Protein AF-W1YDZ6-F1 (afdb_monomer_lite)

Secondary structure (DSSP, 8-state):
-HHHHHHHHTT---BTTTB-TTS-TTTTT-GGG----STT---TTHHHHHHHHHH-----------SS------

Sequence (74 aa):
GARDTLRLEAGMNLYGQEMDETISPLAANMGWTIAWEPADRDFIGREALEVQREHGTEKLVGLVMTEKGVLRNE

InterPro domains:
  IPR006222 GCVT, N-terminal domain [PF01571] (1-37)
  IPR028896 Aminomethyltransferase-like [PTHR43757] (1-72)

Structure (mmCIF, N/CA/C/O backbone):
data_AF-W1YDZ6-F1
#
_entry.id   AF-W1YDZ6-F1
#
loop_
_atom_site.group_PDB
_atom_site.id
_atom_site.type_symbol
_atom_site.label_atom_id
_atom_site.label_alt_id
_atom_site.label_comp_id
_atom_site.label_asym_id
_atom_site.label_entity_id
_atom_site.label_seq_id
_atom_site.pdbx_PDB_ins_code
_atom_site.Cartn_x
_atom_site.Cartn_y
_atom_site.Cartn_z
_atom_site.occupancy
_atom_site.B_iso_or_equiv
_atom_site.auth_seq_id
_atom_site.auth_comp_id
_atom_site.auth_asym_id
_atom_site.auth_atom_id
_atom_site.pdbx_PDB_model_num
ATOM 1 N N . GLY A 1 1 ? -8.304 10.877 15.490 1.00 81.50 1 GLY A N 1
ATOM 2 C CA . GLY A 1 1 ? -9.357 11.900 15.250 1.00 81.50 1 GLY A CA 1
ATOM 3 C C . GLY A 1 1 ? -10.197 11.491 14.049 1.00 81.50 1 GLY A C 1
ATOM 4 O O . GLY A 1 1 ? -9.780 10.572 13.368 1.00 81.50 1 GLY A O 1
ATOM 5 N N . ALA A 1 2 ? -11.333 12.137 13.751 1.00 93.38 2 ALA A N 1
ATOM 6 C CA . ALA A 1 2 ? -12.303 11.643 12.749 1.00 93.38 2 ALA A CA 1
ATOM 7 C C . ALA A 1 2 ? -11.706 11.274 11.368 1.00 93.38 2 ALA A C 1
ATOM 9 O O . ALA A 1 2 ? -12.068 10.253 10.797 1.00 93.38 2 ALA A O 1
ATOM 10 N N . ARG A 1 3 ? -10.734 12.047 10.861 1.00 96.44 3 ARG A N 1
ATOM 11 C CA . ARG A 1 3 ? -10.008 11.740 9.610 1.00 96.44 3 ARG A CA 1
ATOM 12 C C . ARG A 1 3 ? -9.295 10.383 9.640 1.00 96.44 3 ARG A C 1
ATOM 14 O O . ARG A 1 3 ? -9.272 9.687 8.634 1.00 96.44 3 ARG A O 1
ATOM 21 N N . ASP A 1 4 ? -8.692 10.051 10.775 1.00 93.06 4 ASP A N 1
ATOM 22 C CA . ASP A 1 4 ? -7.929 8.815 10.952 1.00 93.06 4 ASP A CA 1
ATOM 23 C C . ASP A 1 4 ? -8.847 7.584 10.994 1.00 93.06 4 ASP A C 1
ATOM 25 O O . ASP A 1 4 ? -8.535 6.559 10.405 1.00 93.06 4 ASP A O 1
ATOM 29 N N . THR A 1 5 ? -10.038 7.717 11.582 1.00 92.19 5 THR A N 1
ATOM 30 C CA . THR A 1 5 ? -11.070 6.675 11.513 1.00 92.19 5 THR A CA 1
ATOM 31 C C . THR A 1 5 ? -11.535 6.454 10.071 1.00 92.19 5 THR A C 1
ATOM 33 O O . THR A 1 5 ? -11.505 5.330 9.585 1.00 92.19 5 THR A O 1
ATOM 36 N N . LEU A 1 6 ? -11.880 7.530 9.355 1.00 95.69 6 LEU A N 1
ATOM 37 C CA . LEU A 1 6 ? -12.391 7.438 7.982 1.00 95.69 6 LEU A CA 1
ATOM 38 C C . LEU A 1 6 ? -11.374 6.835 7.002 1.00 95.69 6 LEU A C 1
ATOM 40 O O . LEU A 1 6 ? -11.742 6.022 6.159 1.00 95.69 6 LEU A O 1
ATOM 44 N N . ARG A 1 7 ? -10.091 7.221 7.092 1.00 96.69 7 ARG A N 1
ATOM 45 C CA . ARG A 1 7 ? -9.050 6.665 6.208 1.00 96.69 7 ARG A CA 1
ATOM 46 C C . ARG A 1 7 ? -8.821 5.181 6.480 1.00 96.69 7 ARG A C 1
ATOM 48 O O . ARG A 1 7 ? -8.616 4.432 5.531 1.00 96.69 7 ARG A O 1
ATOM 55 N N . LEU A 1 8 ? -8.873 4.771 7.751 1.00 94.12 8 LEU A N 1
ATOM 56 C CA . LEU A 1 8 ? -8.667 3.382 8.145 1.00 94.12 8 LEU A CA 1
ATOM 57 C C . LEU A 1 8 ? -9.818 2.508 7.638 1.00 94.12 8 LEU A C 1
ATOM 59 O O . LEU A 1 8 ? -9.573 1.472 7.030 1.00 94.12 8 LEU A O 1
ATOM 63 N N . GLU A 1 9 ? -11.063 2.966 7.798 1.00 93.94 9 GLU A N 1
ATOM 64 C CA . GLU A 1 9 ? 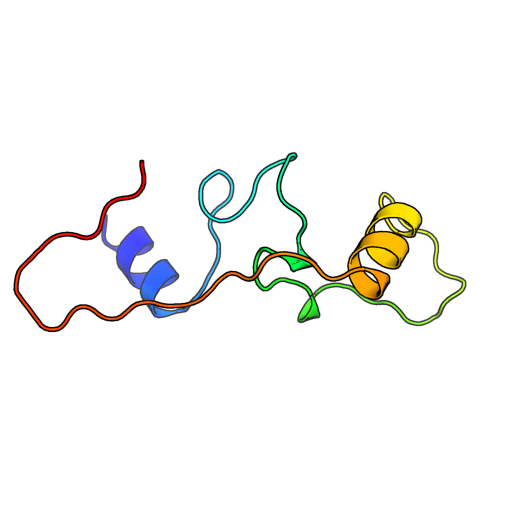-12.250 2.295 7.248 1.00 93.94 9 GLU A CA 1
ATOM 65 C C . GLU A 1 9 ? -12.200 2.180 5.717 1.00 93.94 9 GLU A C 1
ATOM 67 O O . GLU A 1 9 ? -12.610 1.166 5.156 1.00 93.94 9 GLU A O 1
ATOM 72 N N . ALA A 1 10 ? -11.660 3.193 5.034 1.00 96.06 10 ALA A N 1
ATOM 73 C CA . ALA A 1 10 ? -11.479 3.187 3.584 1.00 96.06 10 ALA A CA 1
ATOM 74 C C . ALA A 1 10 ? -10.255 2.378 3.103 1.00 96.06 10 ALA A C 1
ATOM 76 O O . ALA A 1 10 ? -10.044 2.274 1.895 1.00 96.06 10 ALA A O 1
ATOM 77 N N . GLY A 1 11 ? -9.433 1.839 4.011 1.00 95.38 11 GLY A N 1
ATOM 78 C CA . GLY A 1 11 ? -8.211 1.105 3.666 1.00 95.38 11 GLY A CA 1
ATOM 79 C C . GLY A 1 11 ? -7.119 1.977 3.036 1.00 95.38 11 GLY A C 1
ATOM 80 O O . GLY A 1 11 ? -6.340 1.491 2.219 1.00 95.38 11 GLY A 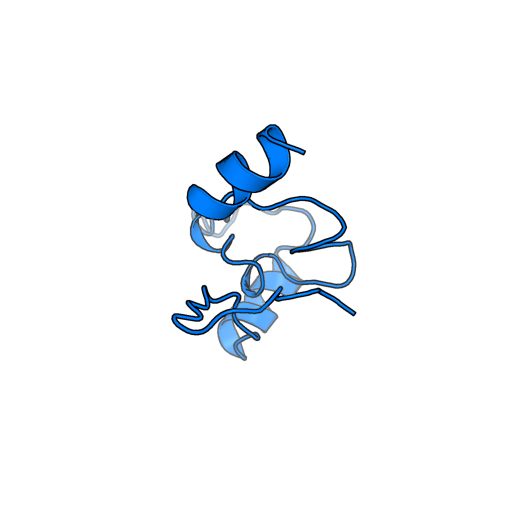O 1
ATOM 81 N N . MET A 1 12 ? -7.080 3.271 3.369 1.00 97.38 12 MET A N 1
ATOM 82 C CA . MET A 1 12 ? -6.053 4.197 2.895 1.00 97.38 12 MET A CA 1
ATOM 83 C C . MET A 1 12 ? -4.881 4.250 3.877 1.00 97.38 12 MET A C 1
ATOM 85 O O . MET A 1 12 ? -5.055 4.557 5.060 1.00 97.38 12 MET A O 1
ATOM 89 N N . ASN A 1 13 ? -3.683 4.007 3.356 1.00 97.31 13 ASN A N 1
ATOM 90 C CA . ASN A 1 13 ? -2.459 4.011 4.147 1.00 97.31 13 ASN A CA 1
ATOM 91 C C . ASN A 1 13 ? -2.072 5.419 4.627 1.00 97.31 13 ASN A C 1
ATOM 93 O O . ASN A 1 13 ? -2.326 6.430 3.963 1.00 97.31 13 ASN A O 1
ATOM 97 N N . LEU A 1 14 ? -1.382 5.458 5.759 1.00 97.12 14 LEU A N 1
ATOM 98 C CA . LEU A 1 14 ? -0.753 6.615 6.367 1.00 97.12 14 LEU A CA 1
ATOM 99 C C . LEU A 1 14 ? 0.751 6.347 6.525 1.00 97.12 14 LEU A C 1
ATOM 101 O O . LEU A 1 14 ? 1.168 5.379 7.160 1.00 97.12 14 LEU A O 1
ATOM 105 N N . TYR A 1 15 ? 1.567 7.242 5.967 1.00 97.19 15 TYR A N 1
ATOM 106 C CA . TYR A 1 15 ? 3.021 7.183 6.115 1.00 97.19 15 TYR A CA 1
ATOM 107 C C . TYR A 1 15 ? 3.438 7.288 7.587 1.00 97.19 15 TYR A C 1
ATOM 109 O O . TYR A 1 15 ? 2.908 8.124 8.323 1.00 97.19 15 TYR A O 1
ATOM 117 N N . GLY A 1 16 ? 4.382 6.446 8.000 1.00 95.38 16 GLY A N 1
ATOM 118 C CA . GLY A 1 16 ? 4.798 6.255 9.389 1.00 95.38 16 GLY A CA 1
ATOM 119 C C . GLY A 1 16 ? 3.919 5.286 10.190 1.00 95.38 16 GLY A C 1
ATOM 120 O O . GLY A 1 16 ? 4.183 5.089 11.372 1.00 95.38 16 GLY A O 1
ATOM 121 N N 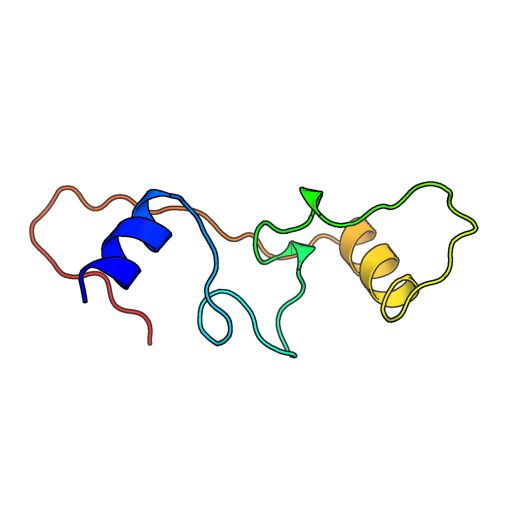. GLN A 1 17 ? 2.872 4.702 9.588 1.00 94.88 17 GLN A N 1
ATOM 122 C CA . GLN A 1 17 ? 2.088 3.617 10.194 1.00 94.88 17 GLN A CA 1
ATOM 123 C C . GLN A 1 17 ? 2.090 2.356 9.334 1.00 94.88 17 GLN A C 1
ATOM 125 O O . GLN A 1 17 ? 2.615 1.335 9.760 1.00 94.88 17 GLN A O 1
ATOM 130 N N . GLU A 1 18 ? 1.516 2.410 8.129 1.00 96.75 18 GLU A N 1
ATOM 131 C CA . GLU A 1 18 ? 1.480 1.233 7.246 1.00 96.75 18 GLU A CA 1
ATOM 132 C C . GLU A 1 18 ? 2.761 1.072 6.417 1.00 96.75 18 GLU A C 1
ATOM 134 O O . GLU A 1 18 ? 3.036 -0.018 5.919 1.00 96.75 18 GLU A O 1
ATOM 139 N N . MET A 1 19 ? 3.539 2.144 6.249 1.00 97.31 19 MET A N 1
ATOM 140 C CA . MET A 1 19 ? 4.843 2.106 5.592 1.00 97.31 19 MET A CA 1
ATOM 141 C C . MET A 1 19 ? 5.755 3.245 6.051 1.00 97.31 19 MET A C 1
ATOM 143 O O . MET A 1 19 ? 5.286 4.326 6.413 1.00 97.31 19 MET A O 1
ATOM 147 N N . ASP A 1 20 ? 7.053 3.017 5.920 1.00 97.75 20 ASP A N 1
ATOM 148 C CA . ASP A 1 20 ? 8.133 4.002 5.973 1.00 97.75 20 ASP A CA 1
ATOM 149 C C . ASP A 1 20 ? 9.263 3.542 5.026 1.00 97.75 20 ASP A C 1
ATOM 151 O O . ASP A 1 20 ? 9.047 2.664 4.186 1.00 97.75 20 ASP A O 1
ATOM 155 N N . GLU A 1 21 ? 10.465 4.110 5.131 1.00 97.62 21 GLU A N 1
ATOM 156 C CA . GLU A 1 21 ? 11.611 3.733 4.295 1.00 97.62 21 GLU A CA 1
ATOM 157 C C . GLU A 1 21 ? 12.050 2.263 4.460 1.00 97.62 21 GLU A C 1
ATOM 159 O O . GLU A 1 21 ? 12.779 1.744 3.613 1.00 97.62 21 GLU A O 1
ATOM 164 N N . THR A 1 22 ? 11.633 1.589 5.534 1.00 97.19 22 THR A N 1
ATOM 165 C CA . THR A 1 22 ? 12.002 0.202 5.850 1.00 97.19 22 THR A CA 1
ATOM 166 C C . THR A 1 22 ? 10.992 -0.825 5.336 1.00 97.19 22 THR A C 1
ATOM 168 O O . THR A 1 22 ? 11.324 -2.008 5.229 1.00 97.19 22 THR A O 1
ATOM 171 N N . ILE A 1 23 ? 9.781 -0.393 4.966 1.00 97.81 23 ILE A N 1
ATOM 172 C CA . ILE A 1 23 ? 8.687 -1.272 4.540 1.00 97.81 23 ILE A CA 1
ATOM 173 C C . ILE A 1 23 ? 8.525 -1.242 3.020 1.00 97.81 23 ILE A C 1
ATOM 175 O O . ILE A 1 23 ? 8.327 -0.198 2.401 1.00 97.81 23 ILE A O 1
ATOM 179 N N . SER A 1 24 ? 8.539 -2.424 2.400 1.00 98.06 24 SER A N 1
ATOM 180 C CA . SER A 1 24 ? 8.254 -2.548 0.969 1.00 98.06 24 SER A CA 1
ATOM 181 C C . SER A 1 24 ? 6.811 -2.132 0.647 1.00 98.06 24 SER A C 1
ATOM 183 O O . SER A 1 24 ? 5.881 -2.579 1.326 1.00 98.06 24 SER A O 1
ATOM 185 N N . PRO A 1 25 ? 6.559 -1.397 -0.453 1.00 97.88 25 PRO A N 1
ATOM 186 C CA . PRO A 1 25 ? 5.194 -1.128 -0.909 1.00 97.88 25 PRO A CA 1
ATOM 187 C C . PRO A 1 25 ? 4.423 -2.415 -1.256 1.00 97.88 25 PRO A C 1
ATOM 189 O O . PRO A 1 25 ? 3.192 -2.438 -1.186 1.00 97.88 25 PRO A O 1
ATOM 192 N N . LEU A 1 26 ? 5.120 -3.509 -1.587 1.00 98.25 26 LEU A N 1
ATOM 193 C CA . LEU A 1 26 ? 4.495 -4.818 -1.806 1.00 98.25 26 LEU A CA 1
ATOM 194 C C . LEU A 1 26 ? 3.925 -5.397 -0.506 1.00 98.25 26 LEU A C 1
ATOM 196 O O . LEU A 1 26 ? 2.865 -6.020 -0.536 1.00 98.25 26 LEU A O 1
ATOM 200 N N . ALA A 1 27 ? 4.566 -5.106 0.629 1.00 98.06 27 ALA A N 1
ATOM 201 C CA . ALA A 1 27 ? 4.072 -5.487 1.945 1.00 98.06 27 ALA A CA 1
ATOM 202 C C . ALA A 1 27 ? 2.946 -4.577 2.452 1.00 98.06 27 ALA A C 1
ATOM 204 O O . ALA A 1 27 ? 2.073 -5.035 3.183 1.00 98.06 27 ALA A O 1
ATOM 205 N N . ALA A 1 28 ? 2.897 -3.322 2.003 1.00 98.25 28 ALA A N 1
ATOM 206 C CA . ALA A 1 28 ? 1.937 -2.317 2.460 1.00 98.25 28 ALA A CA 1
ATOM 207 C C . ALA A 1 28 ? 0.643 -2.234 1.619 1.00 98.25 28 ALA A C 1
ATOM 209 O O . ALA A 1 28 ? 0.008 -1.185 1.573 1.00 98.25 28 ALA A O 1
ATOM 210 N N . ASN A 1 29 ? 0.237 -3.298 0.912 1.00 98.12 29 ASN A N 1
ATOM 211 C CA . ASN A 1 29 ? -0.948 -3.292 0.031 1.00 98.12 29 ASN A CA 1
ATOM 212 C C . ASN A 1 29 ? -0.893 -2.226 -1.097 1.00 98.12 29 ASN A C 1
ATOM 214 O O . ASN A 1 29 ? -1.918 -1.731 -1.567 1.00 98.12 29 ASN A O 1
ATOM 218 N N . MET A 1 30 ? 0.310 -1.872 -1.562 1.00 98.31 30 MET A N 1
ATOM 219 C CA . MET A 1 30 ? 0.519 -0.901 -2.649 1.00 98.31 30 MET A CA 1
ATOM 220 C C . MET A 1 30 ? 1.019 -1.545 -3.943 1.00 98.31 30 MET A C 1
ATOM 222 O O . MET A 1 30 ? 1.331 -0.843 -4.898 1.00 98.31 30 MET A O 1
ATOM 226 N N . GLY A 1 31 ? 1.067 -2.876 -4.039 1.00 97.62 31 GLY A N 1
ATOM 227 C CA . GLY A 1 31 ? 1.515 -3.547 -5.267 1.00 97.62 31 GLY A CA 1
ATOM 228 C C . GLY A 1 31 ? 0.732 -3.129 -6.520 1.00 97.62 31 GLY A C 1
ATOM 229 O O . GLY A 1 31 ? 1.298 -3.088 -7.609 1.00 97.62 31 GLY A O 1
ATOM 230 N N . TRP A 1 32 ? -0.536 -2.735 -6.363 1.00 97.56 32 TRP A N 1
ATOM 231 C CA . TRP A 1 32 ? -1.384 -2.239 -7.451 1.00 97.56 32 TRP A CA 1
ATOM 232 C C . TRP A 1 32 ? -0.962 -0.865 -7.999 1.00 97.56 32 TRP A C 1
ATOM 234 O O . TRP A 1 32 ? -1.337 -0.526 -9.119 1.00 97.56 32 TRP A O 1
ATOM 244 N N . THR A 1 33 ? -0.183 -0.074 -7.252 1.00 98.06 33 THR A N 1
ATOM 245 C CA . THR A 1 33 ? 0.315 1.235 -7.710 1.00 98.06 33 THR A CA 1
ATOM 246 C C . THR A 1 33 ? 1.606 1.119 -8.520 1.00 98.06 33 THR A C 1
ATOM 248 O O . THR A 1 33 ? 2.037 2.096 -9.131 1.00 98.06 33 THR A O 1
ATOM 251 N N . ILE A 1 34 ? 2.262 -0.046 -8.502 1.00 98.00 34 ILE A N 1
ATOM 252 C CA . ILE A 1 34 ? 3.545 -0.261 -9.171 1.00 98.00 34 ILE A CA 1
ATOM 253 C C . ILE A 1 34 ? 3.301 -0.667 -10.626 1.00 98.00 34 ILE A C 1
ATOM 255 O O . ILE A 1 34 ? 2.790 -1.746 -10.920 1.00 98.00 34 ILE A O 1
ATOM 259 N N . ALA A 1 35 ? 3.703 0.200 -11.553 1.00 98.19 35 ALA A N 1
ATOM 260 C CA . ALA A 1 35 ? 3.641 -0.084 -12.982 1.00 98.19 35 ALA A CA 1
ATOM 261 C C . ALA A 1 35 ? 4.867 -0.899 -13.429 1.00 98.19 35 ALA A C 1
ATOM 263 O O . ALA A 1 35 ? 5.947 -0.342 -13.643 1.00 98.19 35 ALA A O 1
ATOM 264 N N . TRP A 1 36 ? 4.694 -2.215 -13.562 1.00 97.12 36 TRP A N 1
ATOM 265 C CA . TRP A 1 36 ? 5.748 -3.143 -14.003 1.00 97.12 36 TRP A CA 1
ATOM 266 C C . TRP A 1 36 ? 6.043 -3.064 -15.499 1.00 97.12 36 TRP A C 1
ATOM 268 O O . TRP A 1 36 ? 7.190 -3.243 -15.908 1.00 97.12 36 TRP A O 1
ATOM 278 N N . GLU A 1 37 ? 5.005 -2.769 -16.283 1.00 97.19 37 GLU A N 1
ATOM 279 C CA . GLU A 1 37 ? 5.087 -2.591 -17.726 1.00 97.19 37 GLU A CA 1
ATOM 280 C C . GLU A 1 37 ? 5.055 -1.097 -18.106 1.00 97.19 37 GLU A C 1
ATOM 282 O O . GLU A 1 37 ? 4.353 -0.311 -17.457 1.00 97.19 37 GLU A O 1
ATOM 287 N N . PRO A 1 38 ? 5.780 -0.696 -19.163 1.00 97.19 38 PRO A N 1
ATOM 288 C CA . PRO A 1 38 ? 6.678 -1.545 -19.946 1.00 97.19 38 PRO A CA 1
ATOM 289 C C . PRO A 1 38 ? 7.959 -1.906 -19.163 1.00 97.19 38 PRO A C 1
ATOM 291 O O . PRO A 1 38 ? 8.434 -1.132 -18.322 1.00 97.19 38 PRO A O 1
ATOM 294 N N . ALA A 1 39 ? 8.480 -3.118 -19.384 1.00 96.50 39 ALA A N 1
ATOM 295 C CA . ALA A 1 39 ? 9.591 -3.672 -18.603 1.00 96.50 39 ALA A CA 1
ATOM 296 C C . ALA A 1 39 ? 10.919 -2.894 -18.724 1.00 96.50 39 ALA A C 1
ATOM 298 O O . ALA A 1 39 ? 11.763 -2.969 -17.838 1.00 96.50 39 ALA A O 1
ATOM 299 N N . ASP A 1 40 ? 11.091 -2.112 -19.787 1.00 95.88 40 ASP A N 1
ATOM 300 C CA . ASP A 1 40 ? 12.259 -1.260 -20.038 1.00 95.88 40 ASP A CA 1
ATOM 301 C C . ASP A 1 40 ? 12.228 0.080 -19.278 1.00 95.88 40 ASP A C 1
ATOM 303 O O . ASP A 1 40 ? 13.223 0.807 -19.252 1.00 95.88 40 ASP A O 1
ATOM 307 N N . ARG A 1 41 ? 11.103 0.422 -18.638 1.00 97.19 41 ARG A N 1
ATOM 308 C CA . ARG A 1 41 ? 10.967 1.650 -17.850 1.00 97.19 41 ARG A CA 1
ATOM 309 C C . ARG A 1 41 ? 11.716 1.535 -16.528 1.00 97.19 41 ARG A C 1
ATOM 311 O O . ARG A 1 41 ? 11.178 1.001 -15.558 1.00 97.19 41 ARG A O 1
ATOM 318 N N . ASP A 1 42 ? 12.905 2.107 -16.443 1.00 97.31 42 ASP A N 1
ATOM 319 C CA . ASP A 1 42 ? 13.633 2.165 -15.177 1.00 97.31 42 ASP A CA 1
ATOM 320 C C . ASP A 1 42 ? 13.029 3.191 -14.190 1.00 97.31 42 ASP A C 1
ATOM 322 O O . ASP A 1 42 ? 12.497 4.235 -14.585 1.00 97.31 42 ASP A O 1
ATOM 326 N N . PHE A 1 43 ? 13.070 2.876 -12.893 1.00 98.06 43 PHE A N 1
ATOM 327 C CA . PHE A 1 43 ? 12.676 3.773 -11.806 1.00 98.06 43 PHE A CA 1
ATOM 328 C C . PHE A 1 43 ? 13.379 3.398 -10.494 1.00 98.06 43 PHE A C 1
ATOM 330 O O . PHE A 1 43 ? 13.743 2.248 -10.261 1.00 98.06 43 PHE A O 1
ATOM 337 N N . ILE A 1 44 ? 13.532 4.376 -9.597 1.00 98.50 44 ILE A N 1
ATOM 338 C CA . ILE A 1 44 ? 14.224 4.180 -8.315 1.00 98.50 44 ILE A CA 1
ATOM 339 C C . ILE A 1 44 ? 13.547 3.057 -7.516 1.00 98.50 44 ILE A C 1
ATOM 341 O O . ILE A 1 44 ? 12.360 3.135 -7.205 1.00 98.50 44 ILE A O 1
ATOM 345 N N . GLY A 1 45 ? 14.324 2.027 -7.174 1.00 97.69 45 GLY A N 1
ATOM 346 C CA . GLY A 1 45 ? 13.862 0.864 -6.415 1.00 97.69 45 GLY A CA 1
ATOM 347 C C . GLY A 1 45 ? 13.316 -0.293 -7.260 1.00 97.69 45 GLY A C 1
ATOM 348 O O . GLY A 1 45 ? 12.926 -1.303 -6.677 1.00 97.69 45 GLY A O 1
ATOM 349 N N . ARG A 1 46 ? 13.309 -0.193 -8.600 1.00 98.06 46 ARG A N 1
ATOM 350 C CA . ARG A 1 46 ? 12.784 -1.235 -9.499 1.00 98.06 46 ARG A CA 1
ATOM 351 C C . ARG A 1 46 ? 13.430 -2.602 -9.270 1.00 98.06 46 ARG A C 1
ATOM 353 O O . ARG A 1 46 ? 12.717 -3.562 -8.999 1.00 98.06 46 ARG A O 1
ATOM 360 N N . GLU A 1 47 ? 14.758 -2.674 -9.320 1.00 97.75 47 GLU A N 1
ATOM 361 C CA . GLU A 1 47 ? 15.508 -3.931 -9.164 1.00 97.75 47 GLU A CA 1
ATOM 362 C C . GLU A 1 47 ? 15.211 -4.609 -7.814 1.00 97.75 47 GLU A C 1
ATOM 364 O O . GLU A 1 47 ? 14.940 -5.807 -7.745 1.00 97.75 47 GLU A O 1
ATOM 369 N N . ALA A 1 48 ? 15.181 -3.830 -6.728 1.00 97.69 48 ALA A N 1
ATOM 370 C CA . ALA A 1 48 ? 14.867 -4.342 -5.395 1.00 97.69 48 ALA A CA 1
ATOM 371 C C . ALA A 1 48 ? 13.423 -4.869 -5.301 1.00 97.69 48 ALA A C 1
ATOM 373 O O . ALA A 1 48 ? 13.175 -5.900 -4.674 1.00 97.69 48 ALA A O 1
ATOM 374 N N . LEU A 1 49 ? 12.473 -4.183 -5.943 1.00 98.19 49 LEU A N 1
ATOM 375 C CA . LEU A 1 49 ? 11.072 -4.599 -5.998 1.00 98.19 49 LEU A CA 1
ATOM 376 C C . LEU A 1 49 ? 10.864 -5.872 -6.823 1.00 98.19 49 LEU A C 1
ATOM 378 O O . LEU A 1 49 ? 10.006 -6.679 -6.470 1.00 98.19 49 LEU A O 1
ATOM 382 N N . GLU A 1 50 ? 11.634 -6.077 -7.891 1.00 97.88 50 GLU A N 1
ATOM 383 C CA . GLU A 1 50 ? 11.591 -7.312 -8.680 1.00 97.88 50 GLU A CA 1
ATOM 384 C C . GLU A 1 50 ? 12.031 -8.514 -7.834 1.00 97.88 50 GLU A C 1
ATOM 386 O O . GLU A 1 50 ? 11.286 -9.491 -7.737 1.00 97.88 50 GLU A O 1
ATOM 391 N N . VAL A 1 51 ? 13.151 -8.392 -7.111 1.00 98.06 51 VAL A N 1
ATOM 392 C CA . VAL A 1 51 ? 13.629 -9.432 -6.183 1.00 98.06 51 VAL A CA 1
ATOM 393 C C . VAL A 1 51 ? 12.587 -9.730 -5.100 1.00 98.06 51 VAL A C 1
ATOM 395 O O . VAL A 1 51 ? 12.283 -10.892 -4.834 1.00 98.06 51 VAL A O 1
ATOM 398 N N . GLN A 1 52 ? 11.998 -8.701 -4.488 1.00 97.88 52 GLN A N 1
ATOM 399 C CA . GLN A 1 52 ? 10.962 -8.873 -3.462 1.00 97.88 52 GLN A CA 1
ATOM 400 C C . GLN A 1 52 ? 9.697 -9.544 -4.007 1.00 97.88 52 GLN A C 1
ATOM 402 O O . GLN A 1 52 ? 9.091 -10.366 -3.323 1.00 97.88 52 GLN A O 1
ATOM 407 N N . ARG A 1 53 ? 9.296 -9.228 -5.242 1.00 97.00 53 ARG A N 1
ATOM 408 C CA . ARG A 1 53 ? 8.141 -9.854 -5.892 1.00 97.00 53 ARG A CA 1
ATOM 409 C C . ARG A 1 53 ? 8.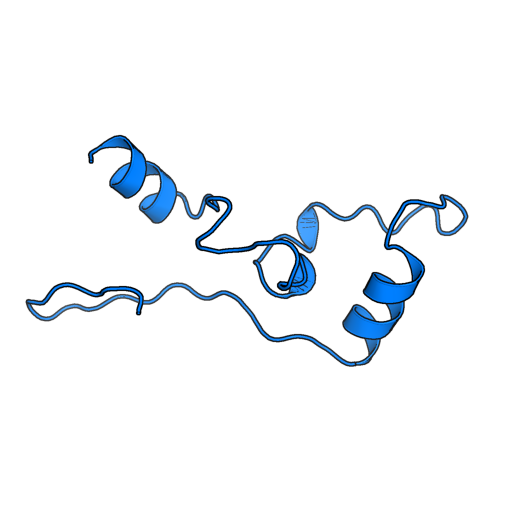373 -11.342 -6.159 1.00 97.00 53 ARG A C 1
ATOM 411 O O . ARG A 1 53 ? 7.435 -12.121 -6.025 1.00 97.00 53 ARG A O 1
ATOM 418 N N . GLU A 1 54 ? 9.593 -11.730 -6.523 1.00 97.69 54 GLU A N 1
ATOM 419 C CA . GLU A 1 54 ? 9.962 -13.131 -6.768 1.00 97.69 54 GLU A CA 1
ATOM 420 C C . GLU A 1 54 ? 10.040 -13.958 -5.481 1.00 97.69 54 GLU A C 1
ATOM 422 O O . GLU A 1 54 ? 9.560 -15.090 -5.445 1.00 97.69 54 GLU A O 1
ATOM 427 N N . HIS A 1 55 ? 10.611 -13.392 -4.415 1.00 97.38 55 HIS A N 1
ATOM 428 C CA . HIS A 1 55 ? 10.773 -14.084 -3.132 1.00 97.38 55 HIS A CA 1
ATOM 429 C C . HIS A 1 55 ? 9.518 -14.021 -2.249 1.00 97.38 55 HIS A C 1
ATOM 431 O O . HIS A 1 55 ? 9.362 -14.831 -1.335 1.00 97.38 55 HIS A O 1
ATOM 437 N N . GLY A 1 56 ? 8.614 -13.084 -2.538 1.00 95.75 56 GLY A N 1
ATOM 438 C CA . GLY A 1 56 ? 7.466 -12.763 -1.704 1.00 95.75 56 GLY A CA 1
ATOM 439 C C . GLY A 1 56 ? 7.827 -11.818 -0.557 1.00 95.75 56 GLY A C 1
ATOM 440 O O . GLY A 1 56 ? 8.961 -11.760 -0.083 1.00 95.75 56 GLY A O 1
ATOM 441 N N . THR A 1 57 ? 6.828 -11.071 -0.096 1.00 97.25 57 THR A N 1
ATOM 442 C CA . THR A 1 57 ? 6.929 -10.180 1.063 1.00 97.25 57 THR A CA 1
ATOM 443 C C . THR A 1 57 ? 5.862 -10.531 2.091 1.00 97.25 57 THR A C 1
ATOM 445 O O . THR A 1 57 ? 4.938 -11.305 1.823 1.00 97.25 57 THR A O 1
ATOM 448 N N . GLU A 1 58 ? 5.949 -9.916 3.267 1.00 97.62 58 GLU A N 1
ATOM 449 C CA . GLU A 1 58 ? 4.816 -9.829 4.189 1.00 97.62 58 GLU A CA 1
ATOM 450 C C . GLU A 1 58 ? 3.608 -9.155 3.513 1.00 97.62 58 GLU A C 1
ATOM 452 O O . GLU A 1 58 ? 3.706 -8.660 2.387 1.00 97.62 58 GLU A O 1
ATOM 457 N N . LYS A 1 59 ? 2.447 -9.157 4.177 1.00 97.31 59 LYS A N 1
ATOM 458 C CA . LYS A 1 59 ? 1.216 -8.556 3.647 1.00 97.31 59 LYS A CA 1
ATOM 459 C C . LYS A 1 59 ? 0.451 -7.781 4.714 1.00 97.31 59 LYS A C 1
ATOM 461 O O . LYS A 1 59 ? 0.194 -8.297 5.800 1.00 97.31 59 LYS A O 1
ATOM 466 N N . LEU A 1 60 ? 0.007 -6.582 4.358 1.00 97.69 60 LEU A N 1
ATOM 467 C CA . LEU A 1 60 ? -0.930 -5.793 5.144 1.00 97.69 60 LEU A CA 1
ATOM 468 C C . LEU A 1 60 ? -2.349 -6.362 4.997 1.00 97.69 60 LEU A C 1
ATOM 470 O O . LEU A 1 60 ? -2.848 -6.545 3.884 1.00 97.69 60 LEU A O 1
ATOM 474 N N . VAL A 1 61 ? -3.000 -6.654 6.125 1.00 96.88 61 VAL A N 1
ATOM 475 C CA . VAL A 1 61 ? -4.353 -7.229 6.183 1.00 96.88 61 VAL A CA 1
ATOM 476 C C . VAL A 1 61 ? -5.233 -6.468 7.170 1.00 96.88 61 VAL A C 1
ATOM 478 O O . VAL A 1 61 ? -4.749 -5.929 8.161 1.00 96.88 61 VAL A O 1
ATOM 481 N N . GLY A 1 62 ? -6.540 -6.450 6.911 1.00 95.06 62 GLY A N 1
ATOM 482 C CA . GLY A 1 62 ? -7.523 -5.900 7.842 1.00 95.06 62 GLY A CA 1
ATOM 483 C C . GLY A 1 62 ? -7.896 -6.904 8.932 1.00 95.06 62 GLY A C 1
ATOM 484 O O . GLY A 1 62 ? -8.076 -8.091 8.656 1.00 95.06 62 GLY A O 1
ATOM 485 N N . LEU A 1 63 ? -8.054 -6.416 10.161 1.00 94.69 63 LEU A N 1
ATOM 486 C CA . LEU A 1 63 ? -8.553 -7.187 11.300 1.00 94.69 63 LEU A CA 1
ATOM 487 C C . LEU A 1 63 ? -9.876 -6.591 11.789 1.00 94.69 63 LEU A C 1
ATOM 489 O O . LEU A 1 63 ? -10.037 -5.373 11.832 1.00 94.69 63 LEU A O 1
ATOM 493 N N . VAL A 1 64 ? -10.811 -7.454 12.190 1.00 93.38 64 VAL A N 1
ATOM 494 C CA . VAL A 1 64 ? -12.097 -7.057 12.780 1.00 93.38 64 VAL A CA 1
ATOM 495 C C . VAL A 1 64 ? -12.224 -7.712 14.149 1.00 93.38 64 VAL A C 1
ATOM 497 O O . VAL A 1 64 ? -12.195 -8.936 14.256 1.00 93.38 64 VAL A O 1
ATOM 500 N N . MET A 1 65 ? -12.377 -6.899 15.194 1.00 93.25 65 MET A N 1
ATOM 501 C CA . MET A 1 65 ? -12.610 -7.361 16.561 1.00 93.25 65 MET A CA 1
ATOM 502 C C . MET A 1 65 ? -14.059 -7.063 16.949 1.00 93.25 65 MET A C 1
ATOM 504 O O . MET A 1 65 ? -14.472 -5.907 16.977 1.00 93.25 65 MET A O 1
ATOM 508 N N . THR A 1 66 ? -14.838 -8.112 17.211 1.00 93.38 66 THR A N 1
AT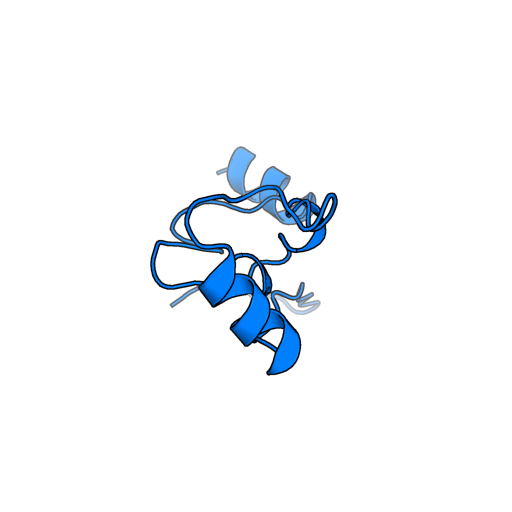OM 509 C CA . THR A 1 66 ? -16.272 -8.004 17.535 1.00 93.38 66 THR A CA 1
ATOM 510 C C . THR A 1 66 ? -16.524 -7.691 19.004 1.00 93.38 66 THR A C 1
ATOM 512 O O . THR A 1 66 ? -17.534 -7.081 19.347 1.00 93.38 66 THR A O 1
ATOM 515 N N . GLU A 1 67 ? -15.602 -8.108 19.869 1.00 94.75 67 GLU A N 1
ATOM 516 C CA . GLU A 1 67 ? -15.664 -7.850 21.302 1.00 94.75 67 GLU A CA 1
ATOM 517 C C . GLU A 1 67 ? -15.158 -6.449 21.646 1.00 94.75 67 GLU A C 1
ATOM 519 O O . GLU A 1 67 ? -14.394 -5.827 20.903 1.00 94.75 67 GLU A O 1
ATOM 524 N N . LYS A 1 68 ? -15.569 -5.939 22.812 1.00 89.31 68 LYS A N 1
ATOM 525 C CA . LYS A 1 68 ? -15.127 -4.620 23.272 1.00 89.31 68 LYS A CA 1
ATOM 526 C C . LYS A 1 68 ? -13.620 -4.609 23.527 1.00 89.31 68 LYS A C 1
ATOM 528 O O . LYS A 1 68 ? -13.113 -5.366 24.348 1.00 89.31 68 LYS A O 1
ATOM 533 N N . GLY A 1 69 ? -12.933 -3.661 22.904 1.00 86.62 69 GLY A N 1
ATOM 534 C CA . GLY A 1 69 ? -11.522 -3.372 23.130 1.00 86.62 69 GLY A CA 1
ATOM 535 C C . GLY A 1 69 ? -11.025 -2.311 22.152 1.00 86.62 69 GLY A C 1
ATOM 536 O O . GLY A 1 69 ? -11.765 -1.877 21.271 1.00 86.62 69 GLY A O 1
ATOM 537 N N .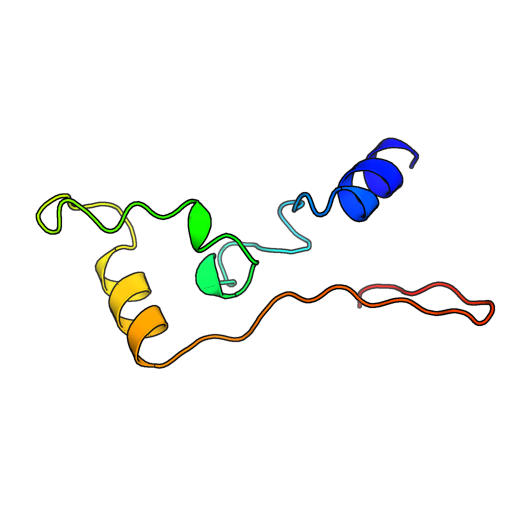 VAL A 1 70 ? -9.774 -1.882 22.311 1.00 82.69 70 VAL A N 1
ATOM 538 C CA . VAL A 1 70 ? -9.118 -0.941 21.393 1.00 82.69 70 VAL A CA 1
ATOM 539 C C . VAL A 1 70 ? -7.873 -1.622 20.848 1.00 82.69 70 VAL A C 1
ATOM 541 O O . VAL A 1 70 ? -6.936 -1.857 21.609 1.00 82.69 70 VAL A O 1
ATOM 544 N N . LEU A 1 71 ? -7.869 -1.934 19.550 1.00 81.75 71 LEU A N 1
ATOM 545 C CA . LEU A 1 71 ? -6.658 -2.367 18.856 1.00 81.75 71 LEU A CA 1
ATOM 546 C C . LEU A 1 71 ? -5.709 -1.170 18.762 1.00 81.75 71 LEU A C 1
ATOM 548 O O . LEU A 1 71 ? -6.119 -0.073 18.378 1.00 81.75 71 LEU A O 1
ATOM 552 N N . ARG A 1 72 ? -4.463 -1.369 19.181 1.00 78.31 72 ARG A N 1
ATOM 553 C CA . ARG A 1 72 ? -3.417 -0.347 19.166 1.00 78.31 72 ARG A CA 1
ATOM 554 C C . ARG A 1 72 ? -2.194 -0.919 18.474 1.00 78.31 72 ARG A C 1
ATOM 556 O O . ARG A 1 72 ? -1.903 -2.100 18.643 1.00 78.31 72 ARG A O 1
ATOM 563 N N . ASN A 1 73 ? -1.510 -0.061 17.731 1.00 71.81 73 ASN A N 1
ATOM 564 C CA . ASN A 1 73 ? -0.166 -0.346 17.250 1.00 71.81 73 ASN A CA 1
ATOM 565 C C . ASN A 1 73 ? 0.802 -0.260 18.445 1.00 71.81 73 ASN A C 1
ATOM 567 O O . ASN A 1 73 ? 0.505 0.458 19.410 1.00 71.81 73 ASN A O 1
ATOM 571 N N . GLU A 1 74 ? 1.904 -1.010 18.390 1.00 54.59 74 GLU A N 1
ATOM 572 C CA . GLU A 1 74 ? 3.034 -0.830 19.317 1.00 54.59 74 GLU A CA 1
ATOM 573 C C . GLU A 1 74 ? 3.799 0.468 19.029 1.00 54.59 74 GLU A C 1
ATOM 575 O O . GLU A 1 74 ? 3.820 0.899 17.851 1.00 54.59 74 GLU A O 1
#

pLDDT: mean 94.74, std 6.79, range [54.59, 98.5]

Radius of gyration: 15.37 Å; chains: 1; bounding box: 32×26×43 Å

Foldseek 3Di:
DVVVVVCVVVLHDDEPPLDYPVDDCQASVNPVVDDCPPVPDDDPCNVVVVVCVVVDDHHDDDDDDPDDDDDDDD

Organism: NCBI:txid408170